Protein AF-A0A4Y3PMD7-F1 (afdb_monomer_lite)

Organism: Brevibacillus parabrevis (NCBI:txid54914)

Sequence (117 aa):
MLRFKNEKKKWQMAFANDAISIDDLRLRMQEESTREEAIKSQLFAQPVLEKKSTALTQQEVMEAALNIKDNWYYLELEHKKLIIQTLFSEMVVDTYGEAVGGPGRRVACEIKSFQTN

Structure (mmCIF, N/CA/C/O backbone):
data_AF-A0A4Y3PMD7-F1
#
_entry.id   AF-A0A4Y3PMD7-F1
#
loop_
_atom_site.group_PDB
_atom_site.id
_atom_site.type_symbol
_atom_site.label_atom_id
_atom_site.label_alt_id
_atom_site.label_comp_id
_atom_site.label_asym_id
_atom_site.label_entity_id
_atom_site.label_seq_id
_atom_site.pdbx_PDB_ins_code
_atom_site.Cartn_x
_atom_site.Cartn_y
_atom_site.Cartn_z
_atom_site.occupancy
_atom_site.B_iso_or_equiv
_atom_site.auth_seq_id
_atom_site.auth_comp_id
_atom_site.auth_asym_id
_atom_site.auth_atom_id
_atom_site.pdbx_PDB_model_num
ATOM 1 N N . MET A 1 1 ? 12.760 -2.243 -15.409 1.00 57.34 1 MET A N 1
ATOM 2 C CA . MET A 1 1 ? 13.375 -3.349 -16.185 1.00 57.34 1 MET A CA 1
ATOM 3 C C . MET A 1 1 ? 12.695 -3.596 -17.543 1.00 57.34 1 MET A C 1
ATOM 5 O O . MET A 1 1 ? 13.400 -3.802 -18.520 1.00 57.34 1 MET A O 1
ATOM 9 N N . LEU A 1 2 ? 11.359 -3.516 -17.650 1.00 58.72 2 LEU A N 1
ATOM 10 C CA . LEU A 1 2 ? 10.621 -3.693 -18.921 1.00 58.72 2 LEU A CA 1
ATOM 11 C C . LEU A 1 2 ? 10.950 -2.646 -20.009 1.00 58.72 2 LEU A C 1
ATOM 13 O O . LEU A 1 2 ? 10.932 -2.966 -21.192 1.00 58.72 2 LEU A O 1
ATOM 17 N N . ARG A 1 3 ? 11.307 -1.415 -19.619 1.00 70.25 3 ARG A N 1
ATOM 18 C CA . ARG A 1 3 ? 11.577 -0.307 -20.552 1.00 70.25 3 ARG A CA 1
ATOM 19 C C . ARG A 1 3 ? 12.792 -0.554 -21.464 1.00 70.25 3 ARG A C 1
ATOM 21 O O . ARG A 1 3 ? 12.642 -0.453 -22.671 1.00 70.25 3 ARG A O 1
ATOM 28 N N . PHE A 1 4 ? 13.939 -0.965 -20.916 1.00 71.81 4 PHE A N 1
ATOM 29 C CA . PHE A 1 4 ? 15.158 -1.244 -21.701 1.00 71.81 4 PHE A CA 1
ATOM 30 C C . PHE A 1 4 ? 14.992 -2.442 -22.645 1.00 71.81 4 PHE A C 1
ATOM 32 O O . PHE A 1 4 ? 15.469 -2.428 -23.771 1.00 71.81 4 PHE A O 1
ATOM 39 N N . LYS A 1 5 ? 14.244 -3.474 -22.230 1.00 76.12 5 LYS A N 1
ATOM 40 C CA . LYS A 1 5 ? 13.925 -4.606 -23.116 1.00 76.12 5 LYS A CA 1
ATOM 41 C C . LYS A 1 5 ? 13.085 -4.168 -24.320 1.00 76.12 5 LYS A C 1
ATOM 43 O O . LYS A 1 5 ? 13.297 -4.660 -25.424 1.00 76.12 5 LYS A O 1
ATOM 48 N N . ASN A 1 6 ? 12.156 -3.236 -24.111 1.00 81.69 6 ASN A N 1
ATOM 49 C CA . ASN A 1 6 ? 11.305 -2.719 -25.178 1.00 81.69 6 ASN A CA 1
ATOM 50 C C . ASN A 1 6 ? 12.069 -1.800 -26.141 1.00 81.69 6 ASN A C 1
ATOM 52 O O . ASN A 1 6 ? 11.829 -1.871 -27.341 1.00 81.69 6 ASN A O 1
ATOM 56 N N . GLU A 1 7 ? 12.999 -0.981 -25.647 1.00 79.00 7 GLU A N 1
ATOM 57 C CA . GLU A 1 7 ? 13.837 -0.116 -26.491 1.00 79.00 7 GLU A CA 1
ATOM 58 C C . GLU A 1 7 ? 14.816 -0.932 -27.356 1.00 79.00 7 GLU A C 1
ATOM 60 O O . GLU A 1 7 ? 14.819 -0.769 -28.576 1.00 79.00 7 GLU A O 1
ATOM 65 N N . LYS A 1 8 ? 15.534 -1.919 -26.791 1.00 82.06 8 LYS A N 1
ATOM 66 C CA . LYS A 1 8 ? 16.372 -2.859 -27.575 1.00 82.06 8 LYS A CA 1
ATOM 67 C C . LYS A 1 8 ? 15.580 -3.565 -28.683 1.00 82.06 8 LYS A C 1
ATOM 69 O O . LYS A 1 8 ? 16.063 -3.706 -29.805 1.00 82.06 8 LYS A O 1
ATOM 74 N N . LYS A 1 9 ? 14.334 -3.958 -28.396 1.00 85.56 9 LYS A N 1
ATOM 75 C CA . LYS A 1 9 ? 13.440 -4.596 -29.375 1.00 85.56 9 LYS A CA 1
ATOM 76 C C . LYS A 1 9 ? 13.041 -3.649 -30.515 1.00 85.56 9 LYS A C 1
ATOM 78 O O . LYS A 1 9 ? 12.954 -4.095 -31.656 1.00 85.56 9 LYS A O 1
ATOM 83 N N . LYS A 1 10 ? 12.834 -2.355 -30.240 1.00 86.81 10 LYS A N 1
ATOM 84 C CA . LYS A 1 10 ? 12.541 -1.351 -31.280 1.00 86.81 10 LYS A CA 1
ATOM 85 C C . LYS A 1 10 ? 13.710 -1.179 -32.243 1.00 86.81 10 LYS A C 1
ATOM 87 O O . LYS A 1 10 ? 13.489 -1.157 -33.447 1.00 86.81 10 LYS A O 1
ATOM 92 N N . TRP A 1 11 ? 14.937 -1.108 -31.731 1.00 85.94 11 TRP A N 1
ATOM 93 C CA . TRP A 1 11 ? 16.126 -0.979 -32.577 1.00 85.94 11 TRP A CA 1
ATOM 94 C C . TRP A 1 11 ? 16.349 -2.215 -33.453 1.00 85.94 11 TRP A C 1
ATOM 96 O O . TRP A 1 11 ? 16.632 -2.080 -34.639 1.00 85.94 11 TRP A O 1
ATOM 106 N N . GLN A 1 12 ? 16.119 -3.415 -32.917 1.00 85.94 12 GLN A N 1
ATOM 107 C CA .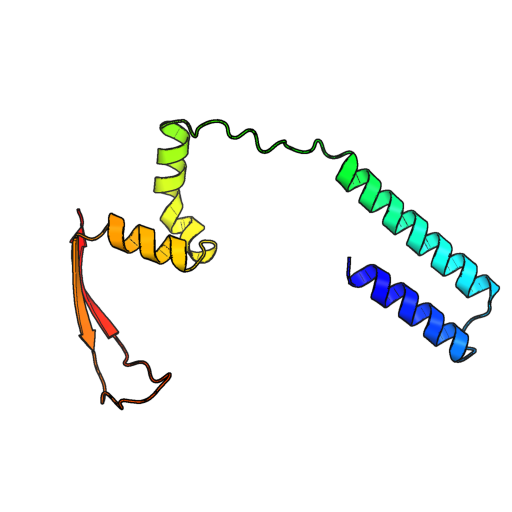 GLN A 1 12 ? 16.159 -4.653 -33.705 1.00 85.94 12 GLN A CA 1
ATOM 108 C C . GLN A 1 12 ? 15.100 -4.680 -34.816 1.00 85.94 12 GLN A C 1
ATOM 110 O O . GLN A 1 12 ? 15.392 -5.118 -35.923 1.00 85.94 12 GLN A O 1
ATOM 115 N N . MET A 1 13 ? 13.887 -4.186 -34.543 1.00 87.19 13 MET A N 1
ATOM 116 C CA . MET A 1 13 ? 12.840 -4.051 -35.562 1.00 87.19 13 MET A CA 1
ATOM 117 C C . MET A 1 13 ? 13.184 -2.989 -36.611 1.00 87.19 13 MET A C 1
ATOM 119 O O . MET A 1 13 ? 12.926 -3.200 -37.788 1.00 87.19 13 MET A O 1
ATOM 123 N N . ALA A 1 14 ? 13.788 -1.869 -36.209 1.00 85.62 14 ALA A N 1
ATOM 124 C CA . ALA A 1 14 ? 14.240 -0.836 -37.138 1.00 85.62 14 ALA A CA 1
ATOM 125 C C . ALA A 1 14 ? 15.342 -1.357 -38.075 1.00 85.62 14 ALA A C 1
ATOM 127 O O . ALA A 1 14 ? 15.319 -1.049 -39.261 1.00 85.62 14 ALA A O 1
ATOM 128 N N . PHE A 1 15 ? 16.254 -2.189 -37.567 1.00 87.06 15 PHE A N 1
ATOM 129 C CA . PHE A 1 15 ? 17.261 -2.866 -38.385 1.00 87.06 15 PHE A CA 1
ATOM 130 C C . PHE A 1 15 ? 16.635 -3.907 -39.322 1.00 87.06 15 PHE A C 1
ATOM 132 O O . PHE A 1 15 ? 16.947 -3.928 -40.503 1.00 87.06 15 PHE A O 1
ATOM 139 N N . ALA A 1 16 ? 15.703 -4.728 -38.825 1.00 87.88 16 ALA A N 1
ATOM 140 C CA . ALA A 1 16 ? 14.989 -5.712 -39.646 1.00 87.88 16 ALA A CA 1
ATOM 141 C C . ALA A 1 16 ? 14.138 -5.080 -40.767 1.00 87.88 1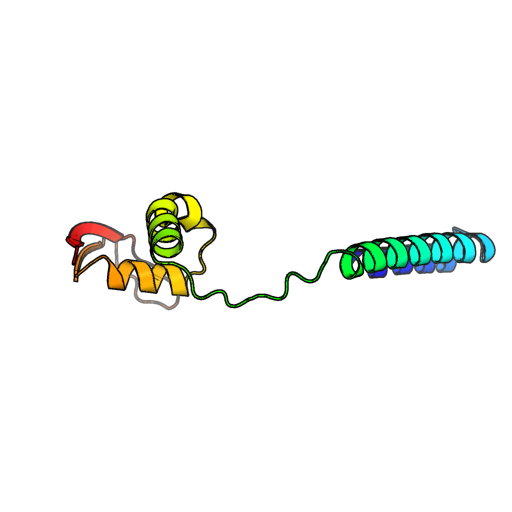6 ALA A C 1
ATOM 143 O O . ALA A 1 16 ? 13.845 -5.746 -41.754 1.00 87.88 16 ALA A O 1
ATOM 144 N N . ASN A 1 17 ? 13.746 -3.814 -40.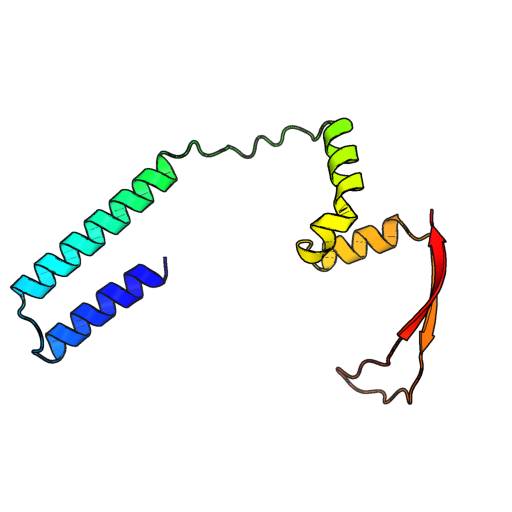606 1.00 90.69 17 ASN A N 1
ATOM 145 C CA . ASN A 1 17 ? 13.013 -3.028 -41.597 1.00 90.69 17 ASN A CA 1
ATOM 146 C C . ASN A 1 17 ? 13.937 -2.154 -42.473 1.00 90.69 17 ASN A C 1
ATOM 148 O O . ASN A 1 17 ? 13.449 -1.203 -43.081 1.00 90.69 17 ASN A O 1
ATOM 152 N N . ASP A 1 18 ? 15.252 -2.411 -42.478 1.00 86.50 18 ASP A N 1
ATOM 153 C CA . ASP A 1 18 ? 16.283 -1.653 -43.209 1.00 86.50 18 ASP A CA 1
ATOM 154 C C . ASP A 1 18 ? 16.287 -0.132 -42.933 1.00 86.50 18 ASP A C 1
ATOM 156 O O . ASP A 1 18 ? 16.829 0.663 -43.701 1.00 86.50 18 ASP A O 1
ATOM 160 N N . ALA A 1 19 ? 15.699 0.307 -41.815 1.00 86.75 19 ALA A N 1
ATOM 161 C CA . ALA A 1 19 ? 15.610 1.722 -41.453 1.00 86.75 19 ALA A CA 1
ATOM 162 C C . ALA A 1 19 ? 16.914 2.261 -40.837 1.00 86.75 19 ALA A C 1
ATOM 164 O O . ALA A 1 19 ? 17.084 3.476 -40.728 1.00 86.75 19 ALA A O 1
ATOM 165 N N . ILE A 1 20 ? 17.810 1.370 -40.400 1.00 86.69 20 ILE A N 1
ATOM 166 C CA . ILE A 1 20 ? 19.120 1.685 -39.815 1.00 86.69 20 ILE A CA 1
ATOM 167 C C . ILE A 1 20 ? 20.163 0.656 -40.260 1.00 86.69 20 ILE A C 1
ATOM 169 O O . ILE A 1 20 ? 19.821 -0.492 -40.544 1.00 86.69 20 ILE A O 1
ATOM 173 N N . SER A 1 21 ? 21.440 1.039 -40.271 1.00 88.00 21 SER A N 1
ATOM 174 C CA . SER A 1 21 ? 22.529 0.109 -40.583 1.00 88.00 21 SER A CA 1
ATOM 175 C C . SER A 1 21 ? 22.889 -0.796 -39.395 1.00 88.00 21 SER A C 1
ATOM 177 O O . SER A 1 21 ? 22.502 -0.556 -38.246 1.00 88.00 21 SER A O 1
ATOM 179 N N . ILE A 1 22 ? 23.675 -1.843 -39.659 1.00 85.56 22 ILE A N 1
ATOM 180 C CA . ILE A 1 22 ? 24.194 -2.732 -38.608 1.00 85.56 22 ILE A CA 1
ATOM 181 C C . ILE A 1 22 ? 25.135 -1.996 -37.638 1.00 85.56 22 ILE A C 1
ATOM 183 O O . ILE A 1 22 ? 25.164 -2.312 -36.446 1.00 85.56 22 ILE A O 1
ATOM 187 N N . ASP A 1 23 ? 25.863 -0.990 -38.125 1.00 86.88 23 ASP A N 1
ATOM 188 C CA . ASP A 1 23 ? 26.768 -0.178 -37.311 1.00 86.88 23 ASP A CA 1
ATOM 189 C C . ASP A 1 23 ? 25.985 0.780 -36.406 1.00 86.88 23 ASP A C 1
ATOM 191 O O . ASP A 1 23 ? 26.293 0.896 -35.216 1.00 86.88 23 ASP A O 1
ATOM 195 N N . ASP A 1 24 ? 24.898 1.364 -36.919 1.00 85.38 24 ASP A N 1
ATOM 196 C CA . ASP A 1 24 ? 23.970 2.171 -36.120 1.00 85.38 24 ASP A CA 1
ATOM 197 C C . ASP A 1 24 ? 23.310 1.333 -35.022 1.00 85.38 24 ASP A C 1
ATOM 199 O O . ASP A 1 24 ? 23.219 1.762 -33.870 1.00 85.38 24 ASP A O 1
ATOM 203 N N . LEU A 1 25 ? 22.886 0.106 -35.347 1.00 85.62 25 LEU A N 1
ATOM 204 C CA . LEU A 1 25 ? 22.326 -0.815 -34.361 1.00 85.62 25 LEU A CA 1
ATOM 205 C C . LEU A 1 25 ? 23.341 -1.115 -33.250 1.00 85.62 25 LEU A C 1
ATOM 207 O O . LEU A 1 25 ? 22.985 -1.106 -32.070 1.00 85.62 25 LEU A O 1
ATOM 211 N N . ARG A 1 26 ? 24.606 -1.360 -33.611 1.00 85.69 26 ARG A N 1
ATOM 212 C CA . ARG A 1 26 ? 25.676 -1.650 -32.650 1.00 85.69 26 ARG A CA 1
ATOM 213 C C . ARG A 1 26 ? 25.913 -0.474 -31.705 1.00 85.69 26 ARG A C 1
ATOM 215 O O . ARG A 1 26 ? 25.978 -0.685 -30.494 1.00 85.69 26 ARG A O 1
ATOM 222 N N . LEU A 1 27 ? 25.961 0.746 -32.243 1.00 90.31 27 LEU A N 1
ATOM 223 C CA . LEU A 1 27 ? 26.115 1.972 -31.462 1.00 90.31 27 LEU A CA 1
ATOM 224 C C . LEU A 1 27 ? 24.951 2.155 -30.476 1.00 90.31 27 LEU A C 1
ATOM 226 O O . LEU A 1 27 ? 25.173 2.325 -29.278 1.00 90.31 27 LEU A O 1
ATOM 230 N N . ARG A 1 28 ? 23.704 2.035 -30.951 1.00 85.00 28 ARG A N 1
ATOM 231 C CA . ARG A 1 28 ? 22.497 2.181 -30.115 1.00 85.00 28 ARG A CA 1
ATOM 232 C C . ARG A 1 28 ? 22.415 1.136 -29.007 1.00 85.00 28 ARG A C 1
ATOM 234 O O . ARG A 1 28 ? 22.068 1.459 -27.872 1.00 85.00 28 ARG A O 1
ATOM 241 N N . MET A 1 29 ? 22.759 -0.113 -29.317 1.00 85.69 29 MET A N 1
ATOM 242 C CA . MET A 1 29 ? 22.785 -1.199 -28.336 1.00 85.69 29 MET A CA 1
ATOM 243 C C . MET A 1 29 ? 23.850 -0.974 -27.259 1.00 85.69 29 MET A C 1
ATOM 245 O O . MET A 1 29 ? 23.610 -1.283 -26.089 1.00 85.69 29 MET A O 1
ATOM 249 N N . GLN A 1 30 ? 25.002 -0.417 -27.636 1.00 88.38 30 GLN A N 1
ATOM 250 C CA . GLN A 1 30 ? 26.069 -0.081 -26.701 1.00 88.38 30 GLN A CA 1
ATOM 251 C C . GLN A 1 30 ? 25.661 1.079 -25.783 1.00 88.38 30 GLN A C 1
ATOM 253 O O . GLN A 1 30 ? 25.773 0.944 -24.569 1.00 88.38 30 GLN A O 1
ATOM 258 N N . GLU A 1 31 ? 25.097 2.164 -26.326 1.00 85.94 31 GLU A N 1
ATOM 259 C CA . GLU A 1 31 ? 24.551 3.282 -25.536 1.00 85.94 31 GLU A CA 1
ATOM 260 C C . GLU A 1 31 ? 23.509 2.811 -24.507 1.00 85.94 31 GLU A C 1
ATOM 262 O O . GLU A 1 31 ? 23.530 3.226 -23.345 1.00 85.94 31 GLU A O 1
ATOM 267 N N . GLU A 1 32 ? 22.601 1.923 -24.922 1.00 83.12 32 GLU A N 1
ATOM 268 C CA . GLU A 1 32 ? 21.593 1.320 -24.048 1.00 83.12 32 GLU A CA 1
ATOM 269 C C . GLU A 1 32 ? 22.214 0.458 -22.940 1.00 83.12 32 GLU A C 1
ATOM 271 O O . GLU A 1 32 ? 21.773 0.543 -21.792 1.00 83.12 32 GLU A O 1
ATOM 276 N N . SER A 1 33 ? 23.231 -0.355 -23.253 1.00 85.38 33 SER A N 1
ATOM 277 C CA . SER A 1 33 ? 23.916 -1.191 -22.256 1.00 85.38 33 SER A CA 1
ATOM 278 C C . SER A 1 33 ? 24.628 -0.341 -21.211 1.00 85.38 33 SER A C 1
ATOM 280 O O . SER A 1 33 ? 24.426 -0.550 -20.018 1.00 85.38 33 SER A O 1
ATOM 282 N N . THR A 1 34 ? 25.373 0.680 -21.641 1.00 87.50 34 THR A N 1
ATOM 283 C CA . THR A 1 34 ? 26.097 1.576 -20.732 1.00 87.50 34 THR A CA 1
ATOM 284 C C . THR A 1 34 ? 25.140 2.333 -19.813 1.00 87.50 34 THR A C 1
ATOM 286 O O . THR A 1 34 ? 25.415 2.502 -18.627 1.00 87.50 34 THR A O 1
ATOM 289 N N . ARG A 1 35 ? 23.974 2.760 -20.319 1.00 84.56 35 ARG A N 1
ATOM 290 C CA . ARG A 1 35 ? 22.929 3.384 -19.488 1.00 84.56 35 ARG A CA 1
ATOM 291 C C . ARG A 1 35 ? 22.327 2.405 -18.488 1.00 84.56 35 ARG A C 1
ATOM 293 O O . ARG A 1 35 ? 22.121 2.768 -17.332 1.00 84.56 35 ARG A O 1
ATOM 300 N N . GLU A 1 36 ? 22.032 1.182 -18.923 1.00 84.94 36 GLU A N 1
ATOM 301 C CA . GLU A 1 36 ? 21.503 0.134 -18.049 1.00 84.94 36 GLU A CA 1
ATOM 302 C C . GLU A 1 36 ? 22.496 -0.194 -16.924 1.00 84.94 36 GLU A C 1
ATOM 304 O O . GLU A 1 36 ? 22.102 -0.288 -15.762 1.00 84.94 36 GLU A O 1
ATOM 309 N N . GLU A 1 37 ? 23.780 -0.315 -17.253 1.00 85.00 37 GLU A N 1
ATOM 310 C CA . GLU A 1 37 ? 24.868 -0.543 -16.302 1.00 85.00 37 GLU A CA 1
ATOM 311 C C . GLU A 1 37 ? 25.071 0.643 -15.361 1.00 85.00 37 GLU A C 1
ATOM 313 O O . GLU A 1 37 ? 25.167 0.433 -14.158 1.00 85.00 37 GLU A O 1
ATOM 318 N N . ALA A 1 38 ? 25.052 1.884 -15.853 1.00 85.56 38 ALA A N 1
ATOM 319 C CA . ALA A 1 38 ? 25.161 3.070 -15.005 1.00 85.56 38 ALA A CA 1
ATOM 320 C C . ALA A 1 38 ? 24.021 3.145 -13.975 1.00 85.56 38 ALA A C 1
ATOM 322 O O . ALA A 1 38 ? 24.263 3.421 -12.802 1.00 85.56 38 ALA A O 1
ATOM 323 N N . ILE A 1 39 ? 22.787 2.841 -14.387 1.00 81.50 39 ILE A N 1
ATOM 324 C CA . ILE A 1 39 ? 21.622 2.824 -13.490 1.00 81.50 39 ILE A CA 1
ATOM 325 C C . ILE A 1 39 ? 21.707 1.660 -12.497 1.00 81.50 39 ILE A C 1
ATOM 327 O O . ILE A 1 39 ? 21.405 1.843 -11.320 1.00 81.50 39 ILE A O 1
ATOM 331 N N . LYS A 1 40 ? 22.143 0.470 -12.934 1.00 81.19 40 LYS A N 1
ATOM 332 C CA . LYS A 1 40 ? 22.394 -0.662 -12.027 1.00 81.19 40 LYS A CA 1
ATOM 333 C C . LYS A 1 40 ? 23.467 -0.312 -11.005 1.00 81.19 40 LYS A C 1
ATOM 335 O O . LYS A 1 40 ? 23.247 -0.519 -9.821 1.00 81.19 40 LYS A O 1
ATOM 340 N N . SER A 1 41 ? 24.580 0.266 -11.436 1.00 81.44 41 SER A N 1
ATOM 341 C CA . SER A 1 41 ? 25.654 0.707 -10.550 1.00 81.44 41 SER A CA 1
ATOM 342 C C . SER A 1 41 ? 25.169 1.755 -9.554 1.00 81.44 41 SER A C 1
ATOM 344 O O . SER A 1 41 ? 25.509 1.657 -8.386 1.00 81.44 41 SER A O 1
ATOM 346 N N . GLN A 1 42 ? 24.312 2.698 -9.957 1.00 78.00 42 GLN A N 1
ATOM 347 C CA . GLN A 1 42 ? 23.684 3.647 -9.027 1.00 78.00 42 GLN A CA 1
ATOM 348 C C . GLN A 1 42 ? 22.746 2.960 -8.021 1.00 78.00 42 GLN A C 1
ATOM 350 O O . GLN A 1 42 ? 22.733 3.339 -6.854 1.00 78.00 42 GLN A O 1
ATOM 355 N N . LEU A 1 43 ? 22.001 1.931 -8.438 1.00 70.56 43 LEU A N 1
ATOM 356 C CA . LEU A 1 43 ? 21.155 1.129 -7.543 1.00 70.56 43 LEU A CA 1
ATOM 357 C C . LEU A 1 43 ? 21.973 0.284 -6.556 1.00 70.56 43 LEU A C 1
ATOM 359 O O . LEU A 1 43 ? 21.567 0.138 -5.412 1.00 70.56 43 LEU A O 1
ATOM 363 N N . PHE A 1 44 ? 23.109 -0.271 -6.986 1.00 70.62 44 PHE A N 1
ATOM 364 C CA . PHE A 1 44 ? 24.000 -1.065 -6.130 1.00 70.62 44 PHE A CA 1
ATOM 365 C C . PHE A 1 44 ? 24.920 -0.205 -5.251 1.00 70.62 44 PHE A C 1
ATOM 367 O O . PHE A 1 44 ? 25.356 -0.669 -4.203 1.00 70.62 44 PHE A O 1
ATOM 374 N N . ALA A 1 45 ? 25.231 1.022 -5.679 1.00 69.12 45 ALA A N 1
ATOM 375 C CA . ALA A 1 45 ? 26.025 1.987 -4.921 1.00 69.12 45 ALA A CA 1
ATOM 376 C C . ALA A 1 45 ? 25.190 2.791 -3.921 1.00 69.12 45 ALA A C 1
ATOM 378 O O . ALA A 1 45 ? 25.751 3.366 -2.987 1.00 69.12 45 ALA A O 1
ATOM 379 N N . GLN A 1 46 ? 23.861 2.832 -4.077 1.00 59.78 46 GLN A N 1
ATOM 380 C CA . GLN A 1 46 ? 23.015 3.177 -2.945 1.00 59.78 46 GLN A CA 1
ATOM 381 C C . GLN A 1 46 ? 23.310 2.154 -1.852 1.00 59.78 46 GLN A C 1
ATOM 383 O O . GLN A 1 46 ? 23.258 0.954 -2.141 1.00 59.78 46 GLN A O 1
ATOM 388 N N . PRO A 1 47 ? 23.647 2.591 -0.621 1.00 56.44 47 PRO A N 1
ATOM 389 C CA 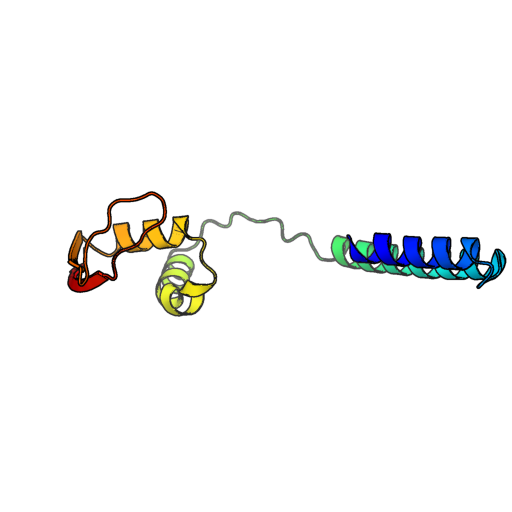. PRO A 1 47 ? 23.741 1.653 0.474 1.00 56.44 47 PRO A CA 1
ATOM 390 C C . PRO A 1 47 ? 22.416 0.915 0.457 1.00 56.44 47 PRO A C 1
ATOM 392 O O . PRO A 1 47 ? 21.353 1.543 0.510 1.00 56.44 47 PRO A O 1
ATOM 395 N N . VAL A 1 48 ? 22.479 -0.408 0.302 1.00 55.44 48 VAL A N 1
ATOM 396 C CA . VAL A 1 48 ? 21.372 -1.254 0.703 1.00 55.44 48 VAL A CA 1
ATOM 397 C C . VAL A 1 48 ? 21.145 -0.790 2.127 1.00 55.44 48 VAL A C 1
ATOM 399 O O . VAL A 1 48 ? 21.969 -1.042 3.006 1.00 55.44 48 VAL A O 1
ATOM 402 N N . LEU A 1 49 ? 20.096 0.007 2.334 1.00 54.41 49 LEU A N 1
ATOM 403 C CA . LEU A 1 49 ? 19.469 0.093 3.625 1.00 54.41 49 LEU A CA 1
ATOM 404 C C . LEU A 1 49 ? 19.083 -1.357 3.833 1.00 54.41 49 LEU A C 1
ATOM 406 O O . LEU A 1 49 ? 18.033 -1.809 3.372 1.00 54.41 49 LEU A O 1
ATOM 410 N N . GLU A 1 50 ? 20.005 -2.125 4.426 1.00 51.88 50 GLU A N 1
ATOM 411 C CA . GLU A 1 50 ? 19.652 -3.304 5.166 1.00 51.88 50 GLU A CA 1
ATOM 412 C C . GLU A 1 50 ? 18.409 -2.836 5.885 1.00 51.88 50 GLU A C 1
ATOM 414 O O . GLU A 1 50 ? 18.439 -1.801 6.566 1.00 51.88 50 GLU A O 1
ATOM 419 N N . LYS A 1 51 ? 17.283 -3.499 5.618 1.00 52.19 51 LYS A N 1
ATOM 420 C CA . LYS A 1 51 ? 16.139 -3.393 6.498 1.00 52.19 51 LYS A CA 1
ATOM 421 C C . LYS A 1 51 ? 16.670 -3.905 7.826 1.00 52.19 51 LYS A C 1
ATOM 423 O O . LYS A 1 51 ? 16.492 -5.069 8.168 1.00 52.19 51 LYS A O 1
ATOM 428 N N . LYS A 1 52 ? 17.393 -3.050 8.549 1.00 51.06 52 LYS A N 1
ATOM 429 C CA . LYS A 1 52 ? 17.550 -3.139 9.968 1.00 51.06 52 LYS A CA 1
ATOM 430 C C . LYS A 1 52 ? 16.104 -3.153 10.383 1.00 51.06 52 LYS A C 1
ATOM 432 O O . LYS A 1 52 ? 15.395 -2.157 10.278 1.00 51.06 52 LYS A O 1
ATOM 437 N N . SER A 1 53 ? 15.653 -4.337 10.754 1.00 53.03 53 SER A N 1
ATOM 438 C CA . SER A 1 53 ? 14.550 -4.487 11.668 1.00 53.03 53 SER A CA 1
ATOM 439 C C . SER A 1 53 ? 15.017 -3.848 12.976 1.00 53.03 53 SER A C 1
ATOM 441 O O . SER A 1 53 ? 15.275 -4.536 13.959 1.00 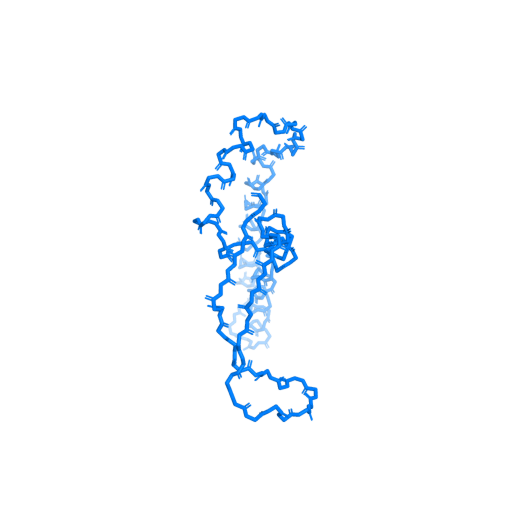53.03 53 SER A O 1
ATOM 443 N N . THR A 1 54 ? 15.232 -2.530 12.974 1.00 63.28 54 THR A N 1
ATOM 444 C CA . THR A 1 54 ? 15.175 -1.738 14.182 1.00 63.28 54 THR A CA 1
ATOM 445 C C . THR A 1 54 ? 13.769 -1.976 14.673 1.00 63.28 54 THR A C 1
ATOM 447 O O . THR A 1 54 ? 12.800 -1.655 13.983 1.00 63.28 54 THR A O 1
ATOM 450 N N . ALA A 1 55 ? 13.670 -2.676 15.801 1.00 68.38 55 ALA A N 1
ATOM 451 C CA . ALA A 1 55 ? 12.425 -2.748 16.531 1.00 68.38 55 ALA A CA 1
ATOM 452 C C . ALA A 1 55 ? 11.893 -1.317 16.610 1.00 68.38 55 ALA A C 1
ATOM 454 O O . ALA A 1 55 ? 12.623 -0.429 17.057 1.00 68.38 55 ALA A O 1
ATOM 455 N N . LEU A 1 56 ? 10.690 -1.101 16.076 1.00 71.69 56 LEU A N 1
ATOM 456 C CA . LEU A 1 56 ? 10.075 0.216 16.095 1.00 71.69 56 LEU A CA 1
ATOM 457 C C . LEU A 1 56 ? 10.045 0.676 17.548 1.00 71.69 56 LEU A C 1
ATOM 459 O O . LEU A 1 56 ? 9.552 -0.031 18.432 1.00 71.69 56 LEU A O 1
ATOM 463 N N . THR A 1 57 ? 10.620 1.841 17.798 1.00 81.62 57 THR A N 1
ATOM 464 C CA . THR A 1 57 ? 10.525 2.481 19.099 1.00 81.62 57 THR A CA 1
ATOM 465 C C . THR A 1 57 ? 9.071 2.859 19.362 1.00 81.62 57 THR A C 1
ATOM 467 O O . THR A 1 57 ? 8.275 3.056 18.442 1.00 81.62 57 THR A O 1
ATOM 470 N N . GLN A 1 58 ? 8.698 2.991 20.634 1.00 77.88 58 GLN A N 1
ATOM 471 C CA . GLN A 1 58 ? 7.342 3.401 21.002 1.00 77.88 58 GLN A CA 1
ATOM 472 C C . GLN A 1 58 ? 6.937 4.732 20.341 1.00 77.88 58 GLN A C 1
ATOM 474 O O . GLN A 1 58 ? 5.784 4.898 19.952 1.00 77.88 58 GLN A O 1
ATOM 479 N N . GLN A 1 59 ? 7.893 5.650 20.177 1.00 80.56 59 GLN A N 1
ATOM 480 C CA . GLN A 1 59 ? 7.684 6.931 19.503 1.00 80.56 59 GLN A CA 1
ATOM 481 C C . GLN A 1 59 ? 7.378 6.745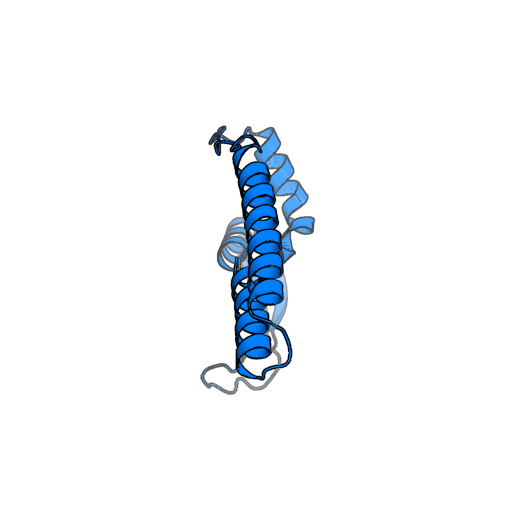 18.015 1.00 80.56 59 GLN A C 1
ATOM 483 O O . GLN A 1 59 ? 6.389 7.288 17.541 1.00 80.56 59 GLN A O 1
ATOM 488 N N . GLU A 1 60 ? 8.140 5.912 17.304 1.00 79.44 60 GLU A N 1
ATOM 489 C CA . GLU A 1 60 ? 7.887 5.620 15.886 1.00 79.44 60 GLU A CA 1
ATOM 490 C C . GLU A 1 60 ? 6.531 4.933 15.673 1.00 79.44 60 GLU A C 1
ATOM 492 O O . GLU A 1 60 ? 5.823 5.242 14.716 1.00 79.44 60 GLU A O 1
ATOM 497 N N . VAL A 1 61 ? 6.125 4.034 16.579 1.00 78.25 61 VAL A N 1
ATOM 498 C CA . VAL A 1 61 ? 4.789 3.412 16.530 1.00 78.25 61 VAL A CA 1
ATOM 499 C C . VAL A 1 61 ? 3.692 4.456 16.741 1.00 78.25 61 VAL A C 1
ATOM 501 O O . VAL A 1 61 ? 2.692 4.446 16.024 1.00 78.25 61 VAL A O 1
ATOM 504 N N . MET A 1 62 ? 3.871 5.372 17.695 1.00 77.75 62 MET A N 1
ATOM 505 C CA . MET A 1 62 ? 2.921 6.460 17.934 1.00 77.75 62 MET A CA 1
ATOM 506 C C . MET A 1 62 ? 2.831 7.422 16.749 1.00 77.75 62 MET A C 1
ATOM 508 O O . MET A 1 62 ? 1.729 7.778 16.344 1.00 77.75 62 MET A O 1
ATOM 512 N N . GLU A 1 63 ? 3.960 7.820 16.167 1.00 83.31 63 GLU A N 1
ATOM 513 C CA . GLU A 1 63 ? 3.989 8.671 14.977 1.00 83.31 63 GLU A CA 1
ATOM 514 C C . GLU A 1 63 ? 3.322 7.984 13.786 1.00 83.31 63 GLU A C 1
ATOM 516 O O . GLU A 1 63 ? 2.510 8.596 13.090 1.00 83.31 63 GLU A O 1
ATOM 521 N N . ALA A 1 64 ? 3.600 6.695 13.575 1.00 76.12 64 ALA A N 1
ATOM 522 C CA . ALA A 1 64 ? 2.935 5.914 12.543 1.00 76.12 64 ALA A CA 1
ATOM 523 C C . ALA A 1 64 ? 1.419 5.881 12.769 1.00 76.12 64 ALA A C 1
ATOM 525 O O . ALA A 1 64 ? 0.674 6.114 11.820 1.00 76.12 64 ALA A O 1
ATOM 526 N N . ALA A 1 65 ? 0.972 5.663 14.013 1.00 75.75 65 ALA A N 1
ATOM 527 C CA . ALA A 1 65 ? -0.440 5.654 14.388 1.00 75.75 65 ALA A CA 1
ATOM 528 C C . ALA A 1 65 ? -1.126 7.011 14.152 1.00 75.75 65 ALA A C 1
ATOM 530 O O . ALA A 1 65 ? -2.218 7.057 13.585 1.00 75.75 65 ALA A O 1
ATOM 531 N N . LEU A 1 66 ? -0.474 8.118 14.521 1.00 80.44 66 LEU A N 1
ATOM 532 C CA . LEU A 1 66 ? -0.976 9.479 14.295 1.00 80.44 66 LEU A CA 1
ATOM 533 C C . LEU A 1 66 ? -1.126 9.791 12.801 1.00 80.44 66 LEU A C 1
ATOM 535 O O . LEU A 1 66 ? -2.111 10.400 12.386 1.00 80.44 66 LEU A O 1
ATOM 539 N N . ASN A 1 67 ? -0.196 9.296 11.986 1.00 84.69 67 ASN A N 1
ATOM 540 C CA . ASN A 1 67 ? -0.185 9.510 10.544 1.00 84.69 67 ASN A CA 1
ATOM 541 C C . ASN A 1 67 ? -1.003 8.461 9.763 1.00 84.69 67 ASN A C 1
ATOM 543 O O . ASN A 1 67 ? -0.972 8.460 8.530 1.00 84.69 67 ASN A O 1
ATOM 547 N N . ILE A 1 68 ? -1.749 7.561 10.428 1.00 84.81 68 ILE A N 1
ATOM 548 C CA . ILE A 1 68 ? -2.585 6.552 9.742 1.00 84.81 68 ILE A CA 1
ATOM 549 C C . ILE A 1 68 ? -3.605 7.223 8.825 1.00 84.81 68 ILE A C 1
ATOM 551 O O . ILE A 1 68 ? -3.843 6.740 7.719 1.00 84.81 68 ILE A O 1
ATOM 555 N N . LYS A 1 69 ? -4.207 8.335 9.266 1.00 82.19 69 LYS A N 1
ATOM 556 C CA . LYS A 1 69 ? -5.218 9.054 8.482 1.00 82.19 69 LYS A CA 1
ATOM 557 C C . LYS A 1 69 ? -4.642 9.559 7.158 1.00 82.19 69 LYS A C 1
ATOM 559 O O . LYS A 1 69 ? -5.258 9.357 6.113 1.00 82.19 69 LYS A O 1
ATOM 564 N N . ASP A 1 70 ? -3.453 10.148 7.203 1.00 86.25 70 ASP A N 1
ATOM 565 C CA . ASP A 1 70 ? -2.790 10.723 6.028 1.00 86.25 70 ASP A CA 1
ATOM 566 C C . ASP A 1 70 ? -2.267 9.632 5.087 1.00 86.25 70 ASP A C 1
ATOM 568 O O . ASP A 1 70 ? -2.296 9.775 3.865 1.00 86.25 70 ASP A O 1
ATOM 572 N N . ASN A 1 71 ? -1.869 8.492 5.654 1.00 83.75 71 ASN A N 1
ATOM 573 C CA . ASN A 1 71 ? -1.360 7.352 4.902 1.00 83.75 71 ASN A CA 1
ATOM 574 C C . ASN A 1 71 ? -2.437 6.340 4.491 1.00 83.75 71 ASN A C 1
ATOM 576 O O . ASN A 1 71 ? -2.116 5.354 3.826 1.00 83.75 71 ASN A O 1
ATOM 580 N N . TRP A 1 72 ? -3.710 6.578 4.829 1.00 85.94 72 TRP A N 1
ATOM 581 C CA . TRP A 1 72 ? -4.798 5.620 4.624 1.00 85.94 72 TRP A CA 1
ATOM 582 C C . TRP A 1 72 ? -4.861 5.111 3.185 1.00 85.94 72 TRP A C 1
ATOM 584 O O . TRP A 1 72 ? -5.017 3.916 2.955 1.00 85.94 72 TRP A O 1
ATOM 594 N N . TYR A 1 73 ? -4.680 5.983 2.192 1.00 86.94 73 TYR A N 1
ATOM 595 C CA . TYR A 1 73 ? -4.740 5.592 0.781 1.00 86.94 73 TYR A CA 1
ATOM 596 C C . TYR A 1 73 ? -3.643 4.609 0.362 1.00 86.94 73 TYR A C 1
ATOM 598 O O . TYR A 1 73 ? -3.918 3.742 -0.467 1.00 86.94 73 TYR A O 1
ATOM 606 N N . TYR A 1 74 ? -2.458 4.693 0.966 1.00 85.44 74 TYR A N 1
ATOM 607 C CA . TYR A 1 74 ? -1.299 3.863 0.628 1.00 85.44 74 TYR A CA 1
ATOM 608 C C . TYR A 1 74 ? -1.297 2.503 1.333 1.00 85.44 74 TYR A C 1
ATOM 610 O O . TYR A 1 74 ? -0.477 1.646 1.014 1.00 85.44 74 TYR A O 1
ATOM 618 N N . LEU A 1 75 ? -2.208 2.286 2.285 1.00 85.44 75 LEU A N 1
ATOM 619 C CA . LEU A 1 75 ? -2.329 1.008 2.976 1.00 85.44 75 LEU A CA 1
ATOM 620 C C . LEU A 1 75 ? -3.052 -0.028 2.109 1.00 85.44 75 LEU A C 1
ATOM 622 O O . LEU A 1 75 ? -4.109 0.240 1.525 1.00 85.44 75 LEU A O 1
ATOM 626 N N . GLU A 1 76 ? -2.512 -1.243 2.098 1.00 87.25 76 GLU A N 1
ATOM 627 C CA . GLU A 1 76 ? -3.173 -2.417 1.528 1.00 87.25 76 GLU A CA 1
ATOM 628 C C . GLU A 1 76 ? -4.511 -2.710 2.218 1.00 87.25 76 GLU A C 1
ATOM 630 O O . GLU A 1 76 ? -4.741 -2.367 3.383 1.00 87.25 76 GLU A O 1
ATOM 635 N N . LEU A 1 77 ? -5.409 -3.376 1.490 1.00 85.62 77 LEU A N 1
ATOM 636 C CA . LEU A 1 77 ? -6.771 -3.647 1.954 1.00 85.62 77 LEU A CA 1
ATOM 637 C C . LEU A 1 77 ? -6.797 -4.496 3.235 1.00 85.62 77 LEU A C 1
ATOM 639 O O . LEU A 1 77 ? -7.624 -4.260 4.116 1.00 85.62 77 LEU A O 1
ATOM 643 N N . GLU A 1 78 ? -5.861 -5.435 3.368 1.00 86.75 78 GLU A N 1
ATOM 644 C CA . GLU A 1 78 ? -5.700 -6.268 4.564 1.00 86.75 78 GLU A CA 1
ATOM 645 C C . GLU A 1 78 ? -5.340 -5.429 5.798 1.00 86.75 78 GLU A C 1
ATOM 647 O O . GLU A 1 78 ? -5.955 -5.582 6.853 1.00 86.75 78 GLU A O 1
ATOM 652 N N . HIS A 1 79 ? -4.417 -4.474 5.650 1.00 85.44 79 HIS A N 1
ATOM 653 C CA . HIS A 1 79 ? -4.014 -3.577 6.734 1.00 85.44 79 HIS A CA 1
ATOM 654 C C . HIS A 1 79 ? -5.147 -2.633 7.137 1.00 85.44 79 HIS A C 1
ATOM 656 O O . HIS A 1 79 ? -5.403 -2.448 8.324 1.00 85.44 79 HIS A O 1
ATOM 662 N N . LYS A 1 80 ? -5.880 -2.083 6.161 1.00 88.44 80 LYS A N 1
ATOM 663 C CA . LYS A 1 80 ? -7.073 -1.263 6.423 1.00 88.44 80 LYS A CA 1
ATOM 664 C C . LYS A 1 80 ? -8.100 -2.034 7.241 1.00 88.44 80 LYS A C 1
ATOM 666 O O . LYS A 1 80 ? -8.621 -1.512 8.222 1.00 88.44 80 LYS A O 1
ATOM 671 N N . LYS A 1 81 ? -8.366 -3.288 6.860 1.00 88.62 81 LYS A N 1
ATOM 672 C CA . LYS A 1 81 ? -9.306 -4.157 7.572 1.00 88.62 81 LYS A CA 1
ATOM 673 C C . LYS A 1 81 ? -8.870 -4.387 9.018 1.00 88.62 81 LYS A C 1
ATOM 675 O O . LYS A 1 81 ? -9.697 -4.247 9.913 1.00 88.62 81 LYS A O 1
ATOM 680 N N . LEU A 1 82 ? -7.589 -4.682 9.238 1.00 89.25 82 LEU A N 1
ATOM 681 C CA . LEU A 1 82 ? -7.039 -4.875 10.578 1.00 89.25 82 LEU A CA 1
ATOM 682 C C . LEU A 1 82 ? -7.181 -3.611 11.436 1.00 89.25 82 LEU A C 1
ATOM 684 O O . LEU A 1 82 ? -7.613 -3.694 12.577 1.00 89.25 82 LEU A O 1
ATOM 688 N N . ILE A 1 83 ? -6.880 -2.434 10.880 1.00 88.88 83 ILE A N 1
ATOM 689 C CA . ILE A 1 83 ? -7.008 -1.160 11.601 1.00 88.88 83 ILE A CA 1
ATOM 690 C C . ILE A 1 83 ? -8.457 -0.908 12.028 1.00 88.88 83 ILE A C 1
ATOM 692 O O . ILE A 1 83 ? -8.690 -0.571 13.184 1.00 88.88 83 ILE A O 1
ATOM 696 N N . ILE A 1 84 ? -9.433 -1.110 11.135 1.00 88.06 84 ILE A N 1
ATOM 697 C CA . ILE A 1 84 ? -10.856 -0.961 11.484 1.00 88.06 84 ILE A CA 1
ATOM 698 C C . ILE A 1 84 ? -11.243 -1.930 12.610 1.00 88.06 84 ILE A C 1
ATOM 700 O O . ILE A 1 84 ? -11.881 -1.518 13.571 1.00 88.06 84 ILE A O 1
ATOM 704 N N . GLN A 1 85 ? -10.820 -3.194 12.533 1.00 87.38 85 GLN A N 1
ATOM 705 C CA . GLN A 1 85 ? -11.123 -4.193 13.566 1.00 87.38 85 GLN A CA 1
ATOM 706 C C . GLN A 1 85 ? -10.487 -3.874 14.925 1.00 87.38 85 GLN A C 1
ATOM 708 O O . GLN A 1 85 ? -11.055 -4.213 15.957 1.00 87.38 85 GLN A O 1
ATOM 713 N N . THR A 1 86 ? -9.319 -3.234 14.934 1.00 86.81 86 THR A N 1
ATOM 714 C CA . THR A 1 86 ? -8.633 -2.841 16.171 1.00 86.81 86 THR A CA 1
ATOM 715 C C . THR A 1 86 ? -9.220 -1.566 16.775 1.00 86.81 86 THR A C 1
ATOM 717 O O . THR A 1 86 ? -9.287 -1.446 17.994 1.00 86.81 86 THR A O 1
ATOM 720 N N . LEU A 1 87 ? -9.629 -0.599 15.949 1.00 86.88 87 LEU A N 1
ATOM 721 C CA . LEU A 1 87 ? -10.129 0.692 16.430 1.00 86.88 87 LEU A CA 1
ATOM 722 C C . LEU A 1 87 ? -11.584 0.634 16.884 1.00 86.88 87 LEU A C 1
ATOM 724 O O . LEU A 1 87 ? -11.934 1.321 17.840 1.00 86.88 87 LEU A O 1
ATOM 728 N N . PHE A 1 88 ? -12.422 -0.144 16.200 1.00 88.94 88 PHE A N 1
ATOM 729 C CA . PHE A 1 88 ? -13.862 -0.156 16.425 1.00 88.94 88 PHE A CA 1
ATOM 730 C C . PHE A 1 88 ? -14.307 -1.459 17.085 1.00 88.94 88 PHE A C 1
ATOM 732 O O . PHE A 1 88 ? -14.068 -2.545 16.560 1.00 88.94 88 PHE A O 1
ATOM 739 N N . SER A 1 89 ? -14.984 -1.336 18.223 1.00 89.81 89 SER A N 1
ATOM 740 C CA . SER A 1 89 ? -15.627 -2.446 18.927 1.00 89.81 89 SER A CA 1
ATOM 741 C C . SER A 1 89 ? -16.944 -2.839 18.256 1.00 89.81 89 SER A C 1
ATOM 743 O O . SER A 1 89 ? -17.258 -4.022 18.130 1.00 89.81 89 SER A O 1
ATOM 745 N N . GLU A 1 90 ? -17.698 -1.850 17.773 1.00 90.69 90 GLU A N 1
ATOM 746 C CA . GLU A 1 90 ? -18.999 -2.042 17.137 1.00 90.69 90 GLU A CA 1
ATOM 747 C C . GLU A 1 90 ? -19.218 -1.017 16.014 1.00 90.69 90 GLU A C 1
ATOM 749 O O . GLU A 1 90 ? -18.855 0.153 16.139 1.00 90.69 90 GLU A O 1
ATOM 754 N N . MET A 1 91 ? -19.841 -1.441 14.911 1.00 89.50 91 MET A N 1
ATOM 755 C CA . MET A 1 91 ? -20.287 -0.558 13.828 1.00 89.50 91 MET A CA 1
ATOM 756 C C . MET A 1 91 ? -21.702 -0.934 13.390 1.00 89.50 91 MET A C 1
ATOM 758 O O . MET A 1 91 ? -21.942 -2.062 12.958 1.00 89.50 91 MET A O 1
ATOM 762 N N . VAL A 1 92 ? -22.621 0.031 13.436 1.00 90.06 92 VAL A N 1
ATOM 763 C CA . VAL A 1 92 ? -23.983 -0.106 12.912 1.00 90.06 92 VAL A CA 1
ATOM 764 C C . VAL A 1 92 ? -24.025 0.487 11.512 1.00 90.06 92 VAL A C 1
ATOM 766 O O . VAL A 1 92 ? -23.797 1.683 11.315 1.00 90.06 92 VAL A O 1
ATOM 769 N N . VAL A 1 93 ? -24.336 -0.357 10.533 1.00 89.06 93 VAL A N 1
ATOM 770 C CA . VAL A 1 93 ? -24.473 0.024 9.124 1.00 89.06 93 VAL A CA 1
ATOM 771 C C . VAL A 1 93 ? -25.915 -0.139 8.670 1.00 89.06 93 VAL A C 1
ATOM 773 O O . VAL A 1 93 ? -26.569 -1.121 9.014 1.00 89.06 93 VAL A O 1
ATOM 776 N N . ASP A 1 94 ? -26.399 0.825 7.896 1.00 88.50 94 ASP A N 1
ATOM 777 C CA . ASP A 1 94 ? -27.672 0.728 7.192 1.00 88.50 94 ASP A CA 1
ATOM 778 C C . ASP A 1 94 ? -27.432 0.511 5.705 1.00 88.50 94 ASP A C 1
ATOM 780 O O . ASP A 1 94 ? -26.437 0.975 5.147 1.00 88.50 94 ASP A O 1
ATOM 784 N N . THR A 1 95 ? -28.341 -0.210 5.069 1.00 82.50 95 THR A N 1
ATOM 785 C CA . THR A 1 95 ? -28.280 -0.534 3.648 1.00 82.50 95 THR A CA 1
ATOM 786 C C . THR A 1 95 ? -29.500 0.036 2.958 1.00 82.50 95 THR A C 1
ATOM 788 O O . THR A 1 95 ? -30.622 -0.349 3.286 1.00 82.50 95 THR A O 1
ATOM 791 N N . TYR A 1 96 ? -29.293 0.897 1.964 1.00 77.00 96 TYR A N 1
ATOM 792 C CA . TYR A 1 96 ? -30.392 1.462 1.186 1.00 77.00 96 TYR A CA 1
ATOM 793 C C . TYR A 1 96 ? -30.347 0.912 -0.241 1.00 77.00 96 TYR A C 1
ATOM 795 O O . TYR A 1 96 ? -29.354 1.064 -0.955 1.00 77.00 96 TYR A O 1
ATOM 803 N N . GLY A 1 97 ? -31.434 0.261 -0.655 1.00 72.06 97 GLY A N 1
ATOM 804 C CA . GLY A 1 97 ? -31.606 -0.316 -1.989 1.00 72.06 97 GLY A CA 1
ATOM 805 C C . GLY A 1 97 ? -32.082 -1.767 -1.957 1.00 72.06 97 GLY A C 1
ATOM 806 O O . GLY A 1 97 ? -31.993 -2.448 -0.937 1.00 72.06 97 GLY A O 1
ATOM 807 N N . GLU A 1 98 ? -32.600 -2.252 -3.086 1.00 65.94 98 GLU A N 1
ATOM 808 C CA . GLU A 1 98 ? -32.982 -3.657 -3.224 1.00 65.94 98 GLU A CA 1
ATOM 809 C C . GLU A 1 98 ? -31.731 -4.542 -3.167 1.00 65.94 98 GLU A C 1
ATOM 811 O O . GLU A 1 98 ? -30.813 -4.423 -3.986 1.00 65.94 98 GLU A O 1
ATOM 816 N N . ALA A 1 99 ? -31.695 -5.450 -2.192 1.00 62.31 99 ALA A N 1
ATOM 817 C CA . ALA A 1 99 ? -30.672 -6.476 -2.088 1.00 62.31 99 ALA A CA 1
ATOM 818 C C . ALA A 1 99 ? -30.859 -7.497 -3.220 1.00 62.31 99 ALA A C 1
ATOM 820 O O . ALA A 1 99 ? -31.471 -8.549 -3.050 1.00 62.31 99 ALA A O 1
ATOM 821 N N . VAL A 1 100 ? -30.344 -7.182 -4.408 1.00 63.78 100 VAL A N 1
ATOM 822 C CA . VAL A 1 100 ? -30.350 -8.128 -5.524 1.00 63.78 100 VAL A CA 1
ATOM 823 C C . VAL A 1 100 ? -29.230 -9.137 -5.281 1.00 63.78 100 VAL A C 1
ATOM 825 O O . VAL A 1 100 ? -28.074 -8.897 -5.633 1.00 63.78 100 VAL A O 1
ATOM 828 N N . GLY A 1 101 ? -29.567 -10.245 -4.619 1.00 57.50 101 GLY A N 1
ATOM 829 C CA . GLY A 1 101 ? -28.640 -11.334 -4.326 1.00 57.50 101 GLY A CA 1
ATOM 830 C C . GLY A 1 101 ? -28.011 -11.885 -5.607 1.00 57.50 101 GLY A C 1
ATOM 831 O O . GLY A 1 101 ? -28.693 -12.464 -6.447 1.00 57.50 101 GLY A O 1
ATOM 832 N N . GLY A 1 102 ? -26.704 -11.690 -5.769 1.00 67.25 102 GLY A N 1
ATOM 833 C CA . GLY A 1 102 ? -25.939 -12.208 -6.899 1.00 67.25 102 GLY A CA 1
ATOM 834 C C . GLY A 1 102 ? -24.439 -11.939 -6.736 1.00 67.25 102 GLY A C 1
ATOM 835 O O . GLY A 1 102 ? -24.068 -10.936 -6.119 1.00 67.25 102 GLY A O 1
ATOM 836 N N . PRO A 1 103 ? -23.554 -12.802 -7.271 1.00 57.75 103 PRO A N 1
ATOM 837 C CA . PRO A 1 103 ? -22.109 -12.608 -7.174 1.00 57.75 103 PRO A CA 1
ATOM 838 C C . PRO A 1 103 ? -21.691 -11.237 -7.722 1.00 57.75 103 PRO A C 1
ATOM 840 O O . PRO A 1 103 ? -22.007 -10.890 -8.858 1.00 57.75 103 PRO A O 1
ATOM 843 N N . GLY A 1 104 ? -20.988 -10.447 -6.908 1.00 63.56 104 GLY A N 1
ATOM 844 C CA . GLY A 1 104 ? -20.441 -9.146 -7.307 1.00 63.56 104 GLY A CA 1
ATOM 845 C C . GLY A 1 104 ? -21.387 -7.945 -7.184 1.00 63.56 104 GLY A C 1
ATOM 846 O O . GLY A 1 104 ? -20.930 -6.818 -7.377 1.00 63.56 104 GLY A O 1
ATOM 847 N N . ARG A 1 105 ? -22.663 -8.129 -6.817 1.00 68.81 105 ARG A N 1
ATOM 848 C CA . ARG A 1 105 ? -23.549 -6.994 -6.508 1.00 68.81 105 ARG A CA 1
ATOM 849 C C . ARG A 1 105 ? -23.300 -6.499 -5.085 1.00 68.81 105 ARG A C 1
ATOM 851 O O . ARG A 1 105 ? -23.324 -7.276 -4.136 1.00 68.81 105 ARG A O 1
ATOM 858 N N . ARG A 1 106 ? -23.039 -5.197 -4.947 1.00 70.88 106 ARG A N 1
ATOM 859 C CA . ARG A 1 106 ? -22.874 -4.515 -3.657 1.00 70.88 106 ARG A CA 1
ATOM 860 C C . ARG A 1 106 ? -24.091 -3.636 -3.405 1.00 70.88 106 ARG A C 1
ATOM 862 O O . ARG A 1 106 ? -24.522 -2.931 -4.314 1.00 70.88 106 ARG A O 1
ATOM 869 N N . VAL A 1 107 ? -24.625 -3.687 -2.190 1.00 74.69 107 VAL A N 1
ATOM 870 C CA . VAL A 1 107 ? -25.661 -2.754 -1.732 1.00 74.69 107 VAL A CA 1
ATOM 871 C C . VAL A 1 107 ? -24.959 -1.505 -1.208 1.00 74.69 107 VAL A C 1
ATOM 873 O O . VAL A 1 107 ? -23.870 -1.605 -0.637 1.00 74.69 107 VAL A O 1
ATOM 876 N N . ALA A 1 108 ? -25.536 -0.331 -1.456 1.00 79.00 108 ALA A N 1
ATOM 877 C CA . ALA A 1 108 ? -25.027 0.898 -0.871 1.00 79.00 108 ALA A CA 1
ATOM 878 C C . ALA A 1 108 ? -25.245 0.846 0.645 1.00 79.00 108 ALA A C 1
ATOM 880 O O . ALA A 1 108 ? -26.366 0.606 1.099 1.00 79.00 108 ALA A O 1
ATOM 881 N N . CYS A 1 109 ? -24.174 1.056 1.409 1.00 81.81 109 CYS A N 1
ATOM 882 C CA . CYS A 1 109 ? -24.225 1.076 2.864 1.00 81.81 109 CYS A CA 1
ATOM 883 C C . CYS A 1 109 ? -23.797 2.444 3.386 1.00 81.81 109 CYS A C 1
ATOM 885 O O . CYS A 1 109 ? -22.863 3.048 2.857 1.00 81.81 109 CYS A O 1
ATOM 887 N N . GLU A 1 110 ? -24.419 2.877 4.471 1.00 87.62 110 GLU A N 1
ATOM 888 C CA . GLU A 1 110 ? -24.014 4.039 5.253 1.00 87.62 110 GLU A CA 1
ATOM 889 C C . GLU A 1 110 ? -23.751 3.610 6.697 1.00 87.62 110 GLU A C 1
ATOM 891 O O . GLU A 1 110 ? -24.419 2.726 7.230 1.00 87.62 110 GLU A O 1
ATOM 896 N N . ILE A 1 111 ? -22.757 4.220 7.340 1.00 88.31 111 ILE A N 1
ATOM 897 C CA . ILE A 1 111 ? -22.456 3.967 8.751 1.00 88.31 111 ILE A CA 1
ATOM 898 C C . ILE A 1 111 ? -23.342 4.894 9.586 1.00 88.31 111 ILE A C 1
ATOM 900 O O . ILE A 1 111 ? -23.177 6.110 9.528 1.00 88.31 111 ILE A O 1
ATOM 904 N N . LYS A 1 112 ? -24.262 4.329 10.374 1.00 90.44 112 LYS A N 1
ATOM 905 C CA . LYS A 1 112 ? -25.151 5.092 11.267 1.00 90.44 112 LYS A CA 1
ATOM 906 C C . LYS A 1 112 ? -24.471 5.474 12.570 1.00 90.44 112 LYS A C 1
ATOM 908 O O . LYS A 1 112 ? -24.640 6.585 13.064 1.00 90.44 112 LYS A O 1
ATOM 913 N N . SER A 1 113 ? -23.731 4.537 13.145 1.00 89.38 113 SER A N 1
ATOM 914 C CA . SER A 1 113 ? -23.003 4.748 14.389 1.00 89.38 113 SER A CA 1
ATOM 915 C C . SER A 1 113 ? -21.853 3.758 14.506 1.00 89.38 113 SER A C 1
ATOM 917 O O . SER A 1 113 ? -21.825 2.717 13.847 1.00 89.38 113 SER A O 1
ATOM 919 N N . PHE A 1 114 ? -20.882 4.101 15.341 1.00 89.50 114 PHE A N 1
ATOM 920 C CA . PHE A 1 114 ? -19.771 3.229 15.681 1.00 89.50 114 PHE A CA 1
ATOM 921 C C . PHE A 1 114 ? -19.343 3.476 17.126 1.00 89.50 114 PHE A C 1
ATOM 923 O O . PHE A 1 114 ? -19.538 4.568 17.662 1.00 89.50 114 PHE A O 1
ATOM 930 N N . GLN A 1 115 ? -18.750 2.459 17.736 1.00 87.31 115 GLN A N 1
ATOM 931 C CA . GLN A 1 115 ? -18.080 2.529 19.026 1.00 87.31 115 GLN A CA 1
ATOM 932 C C . GLN A 1 115 ? -16.611 2.177 18.819 1.00 87.31 115 GLN A C 1
ATOM 934 O O . GLN A 1 115 ? -16.284 1.267 18.054 1.00 87.31 115 GLN A O 1
ATOM 939 N N . THR A 1 116 ? -15.721 2.922 19.466 1.00 86.94 116 THR A N 1
ATOM 940 C CA . THR A 1 116 ? -14.291 2.609 19.488 1.00 86.94 116 THR A CA 1
ATOM 941 C C . THR A 1 116 ? -13.963 1.739 20.697 1.00 86.94 116 THR A C 1
ATOM 943 O O . THR A 1 116 ? -14.710 1.747 21.677 1.00 86.94 116 THR A O 1
ATOM 946 N N . ASN A 1 117 ? -12.873 0.978 20.613 1.00 73.94 117 ASN A N 1
ATOM 947 C CA . ASN A 1 117 ? -12.290 0.308 21.782 1.00 73.94 117 ASN A CA 1
ATOM 948 C C . ASN A 1 117 ? -11.699 1.309 22.785 1.00 73.94 117 ASN A C 1
ATOM 950 O O . ASN A 1 117 ? -11.392 2.455 22.374 1.00 73.94 117 ASN A O 1
#

Radius of gyration: 26.87 Å; chains: 1; bounding box: 60×23×65 Å

Foldseek 3Di:
DVPLVVQLVVLVVCVVVVVDDPVVNVVSVVVSVVVVVVVVCVVVPPPPPPPPPPPQDPVNVVVCVVCCVVCVVVDDPVVNVVVCVQFFPDWDKDFDDDPPDDPPDDTDIDTPDTHTD

Secondary structure (DSSP, 8-state):
-HHHHHHHHHHHHHHHTTSS-HHHHHHHHHHHHHHHHHHHHHHHHS--------PPPHHHHHHHHHTHHHHGGGS-HHHHHHHHHHHEEEEEEEEES----STT---EEEEEEEEE-

pLDDT: mean 79.56, std 10.65, range [51.06, 90.69]